Protein AF-A0A553ZT17-F1 (afdb_monomer)

Solvent-accessible surface area (backbone atoms only — not comparable to full-atom values): 5475 Å² total; per-residue (Å²): 130,88,89,75,52,74,48,68,46,76,60,50,52,33,89,82,29,51,36,19,36,22,53,54,91,86,53,80,78,33,59,40,39,46,54,20,42,28,42,32,51,57,92,58,60,81,92,60,32,50,36,39,74,50,91,52,64,50,71,56,50,80,66,35,66,38,93,91,58,48,85,59,65,40,72,48,82,40,58,41,42,89,94,56,57,39,83,58,48,82,54,106

Secondary structure (DSSP, 8-state):
-----EE---S-B-SSSTTSB-PPTT-SS---BSEEEEEEETTS-GGGPPPTTSS--EEPPTTTTSTT----EEEEEEESSTT--B-S----

Foldseek 3Di:
DDPWDKDAAAACADPLAQLWHADDPPPPQWPKDQKTKFKDQPPDDRVHTGGHPDPDIDIDDPVCPDPPHHGHMDMDIDGSDPPPIDDTDGDD

Sequence (92 aa):
GISWIDTTLTGNASSSSPKLIIPPSGDSSSTTSHIGLGFQKRTTDDATFLKPNSAEKIRWSTDEMQPDKGLEMTVALRETDAGQGVPGNFRA

Radius of gyration: 14.98 Å; Cα contacts (8 Å, |Δi|>4): 180; chains: 1; bounding box: 34×24×40 Å

Structure (mmCIF, N/CA/C/O backbone):
data_AF-A0A553ZT17-F1
#
_entry.id   AF-A0A553ZT17-F1
#
loop_
_atom_site.group_PDB
_atom_site.id
_atom_site.type_symbol
_atom_site.label_atom_id
_atom_site.label_alt_id
_atom_site.label_comp_id
_atom_site.label_asym_id
_atom_site.label_entity_id
_atom_site.label_seq_id
_atom_site.pdbx_PDB_ins_code
_atom_site.Cartn_x
_atom_site.Cartn_y
_atom_site.Cartn_z
_atom_site.occupancy
_atom_site.B_iso_or_equiv
_atom_site.auth_seq_id
_atom_site.auth_comp_id
_atom_site.auth_asym_id
_atom_site.auth_atom_id
_atom_site.pdbx_PDB_model_num
ATOM 1 N N . GLY A 1 1 ? -15.774 7.295 25.804 1.00 74.06 1 GLY A N 1
ATOM 2 C CA . GLY A 1 1 ? -14.701 6.455 25.237 1.00 74.06 1 GLY A CA 1
ATOM 3 C C . GLY A 1 1 ? -14.771 6.510 23.727 1.00 74.06 1 GLY A C 1
ATOM 4 O O . GLY A 1 1 ? -15.828 6.859 23.211 1.00 74.06 1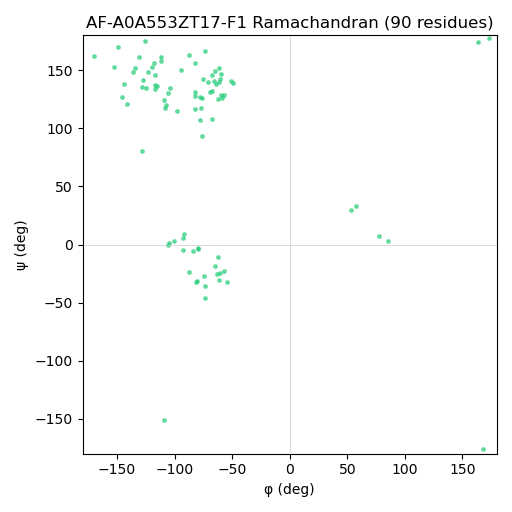 GLY A O 1
ATOM 5 N N . ILE A 1 2 ? -13.671 6.211 23.035 1.00 82.62 2 ILE A N 1
ATOM 6 C CA . ILE A 1 2 ? -13.643 6.113 21.567 1.00 82.62 2 ILE A CA 1
ATOM 7 C C . ILE A 1 2 ? -14.581 4.973 21.149 1.00 82.62 2 ILE A C 1
ATOM 9 O O . ILE A 1 2 ? -14.467 3.868 21.672 1.00 82.62 2 ILE A O 1
ATOM 13 N N . SER A 1 3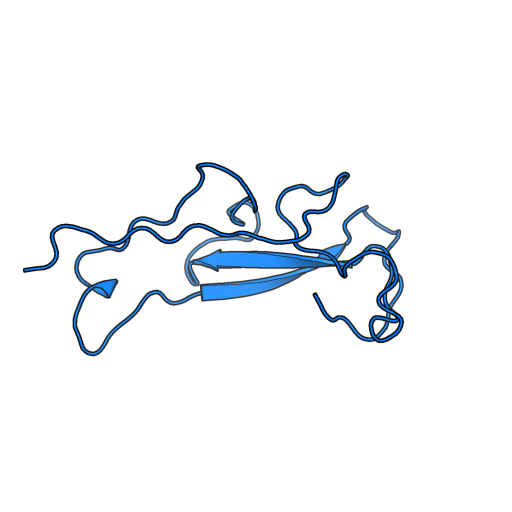 ? -15.544 5.254 20.269 1.00 87.12 3 SER A N 1
ATOM 14 C CA . SER A 1 3 ? -16.530 4.262 19.817 1.00 87.12 3 SER A CA 1
ATOM 15 C C . SER A 1 3 ? -15.974 3.348 18.727 1.00 87.12 3 SER A C 1
ATOM 17 O O . SER A 1 3 ? -16.369 2.1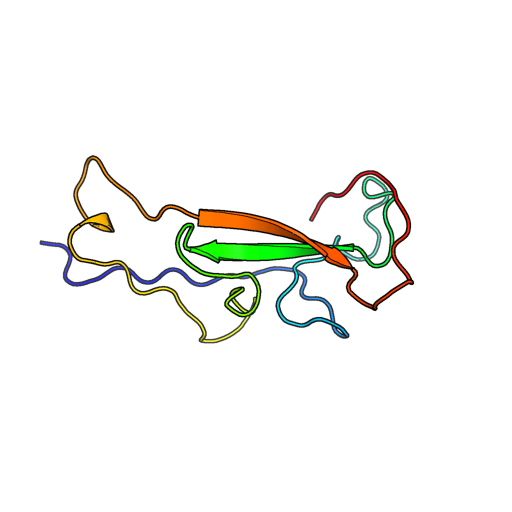88 18.650 1.00 87.12 3 SER A O 1
ATOM 19 N N . TRP A 1 4 ? -15.067 3.866 17.896 1.00 92.12 4 TRP A N 1
ATOM 20 C CA . TRP A 1 4 ? -14.297 3.115 16.912 1.00 92.12 4 TRP A CA 1
ATOM 21 C C . TRP A 1 4 ? -13.185 3.974 16.299 1.00 92.12 4 TRP A C 1
ATOM 23 O O . TRP A 1 4 ? -13.258 5.203 16.325 1.00 92.12 4 TRP A O 1
ATOM 33 N N . ILE A 1 5 ? -12.199 3.319 15.681 1.00 95.38 5 ILE A N 1
ATOM 34 C CA . ILE A 1 5 ? -11.204 3.935 14.793 1.00 95.38 5 ILE A CA 1
ATOM 35 C C . ILE A 1 5 ? -11.178 3.138 13.482 1.00 95.38 5 ILE A C 1
ATOM 37 O O . ILE A 1 5 ? -11.216 1.905 13.505 1.00 95.38 5 ILE A O 1
ATOM 41 N N . ASP A 1 6 ? -11.158 3.844 12.349 1.00 95.69 6 ASP A N 1
ATOM 42 C CA . ASP A 1 6 ? -10.902 3.264 11.029 1.00 95.69 6 ASP A CA 1
ATOM 43 C C . ASP A 1 6 ? -9.621 3.857 10.452 1.00 95.69 6 ASP A C 1
ATOM 45 O O . ASP A 1 6 ? -9.414 5.069 10.495 1.00 95.69 6 ASP A O 1
ATOM 49 N N . THR A 1 7 ? -8.795 3.000 9.859 1.00 95.56 7 THR A N 1
ATOM 50 C CA . THR A 1 7 ? -7.629 3.408 9.074 1.00 95.56 7 THR A CA 1
ATOM 51 C C . THR A 1 7 ? -7.887 3.142 7.600 1.00 95.56 7 THR A C 1
ATOM 53 O O . THR A 1 7 ? -8.164 2.007 7.215 1.00 95.56 7 THR A O 1
ATOM 56 N N . THR A 1 8 ? -7.763 4.185 6.784 1.00 96.25 8 THR A N 1
ATOM 57 C CA . THR A 1 8 ? -7.771 4.132 5.315 1.00 96.25 8 THR A CA 1
ATOM 58 C C . THR A 1 8 ? -6.389 4.489 4.774 1.00 96.25 8 THR A C 1
ATOM 60 O O . THR A 1 8 ? -5.616 5.166 5.452 1.00 96.25 8 THR A O 1
ATOM 63 N N . LEU A 1 9 ? -6.090 4.074 3.543 1.00 96.31 9 LEU A N 1
ATOM 64 C CA . LEU A 1 9 ? -4.818 4.350 2.875 1.00 96.31 9 LEU A CA 1
ATOM 65 C C . LEU A 1 9 ? -5.029 5.233 1.638 1.00 96.31 9 LEU A C 1
ATOM 67 O O . LEU A 1 9 ? -5.921 4.976 0.830 1.00 96.31 9 LEU A O 1
ATOM 71 N N . THR A 1 10 ? -4.167 6.231 1.467 1.00 96.38 10 THR A N 1
ATOM 72 C CA . THR A 1 10 ? -4.108 7.112 0.290 1.00 96.38 10 THR A CA 1
ATOM 73 C C . THR A 1 10 ? -2.679 7.102 -0.236 1.00 96.38 10 THR A C 1
ATOM 75 O O . THR A 1 10 ? -1.738 7.088 0.555 1.00 96.38 10 THR A O 1
ATOM 78 N N . GLY A 1 11 ? -2.502 7.108 -1.554 1.00 95.75 11 GLY A N 1
ATOM 79 C CA . GLY A 1 11 ? -1.172 7.115 -2.164 1.00 95.75 11 GLY A CA 1
ATOM 80 C C . GLY A 1 11 ? -1.204 6.949 -3.677 1.00 95.75 11 GLY A C 1
ATOM 81 O O . GLY A 1 11 ? -2.268 6.782 -4.271 1.00 95.75 11 GLY A O 1
ATOM 82 N N . ASN A 1 12 ? -0.035 6.988 -4.313 1.00 97.12 12 ASN A N 1
ATOM 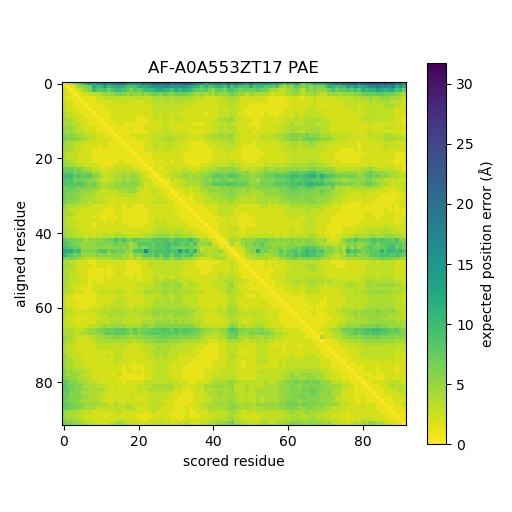83 C CA . ASN A 1 12 ? 0.080 6.749 -5.749 1.00 97.12 12 ASN A CA 1
ATOM 84 C C . ASN A 1 12 ? -0.044 5.245 -6.040 1.00 97.12 12 ASN A C 1
ATOM 86 O O . ASN A 1 12 ? 0.924 4.500 -5.923 1.00 97.12 12 ASN A O 1
ATOM 90 N N . ALA A 1 13 ? -1.257 4.781 -6.338 1.00 96.88 13 ALA A N 1
ATOM 91 C CA . ALA A 1 13 ? -1.529 3.365 -6.568 1.00 96.88 13 ALA A CA 1
ATOM 92 C C . ALA A 1 13 ? -1.027 2.912 -7.946 1.00 96.88 13 ALA A C 1
ATOM 94 O O . ALA A 1 13 ? -1.179 3.630 -8.935 1.00 96.88 13 ALA A O 1
ATOM 95 N N . SER A 1 14 ? -0.491 1.693 -8.027 1.00 96.12 14 SER A N 1
ATOM 96 C CA . SER A 1 14 ? -0.203 1.066 -9.319 1.00 96.12 14 SER A CA 1
ATOM 97 C C . SER A 1 14 ? -1.496 0.775 -10.086 1.00 96.12 14 SER A C 1
ATOM 99 O O . SER A 1 14 ? -2.491 0.337 -9.512 1.00 96.12 14 SER A O 1
ATOM 101 N N . SER A 1 15 ? -1.483 0.987 -11.401 1.00 93.75 15 SER A N 1
ATOM 102 C CA . SER A 1 15 ? -2.593 0.603 -12.276 1.00 93.75 15 SER A CA 1
ATOM 103 C C . SER A 1 15 ? -2.665 -0.911 -12.506 1.00 93.75 15 SER A C 1
ATOM 105 O O . SER A 1 15 ? -3.771 -1.446 -12.582 1.00 93.75 15 SER A O 1
ATOM 107 N N . SER A 1 16 ? -1.521 -1.603 -12.588 1.00 94.12 16 SER A N 1
ATOM 108 C CA . SER A 1 16 ? -1.439 -3.059 -12.788 1.00 94.12 16 SER A CA 1
ATOM 109 C C . SER A 1 16 ? -1.636 -3.851 -11.494 1.00 94.12 16 SER A C 1
ATOM 111 O O . SER A 1 16 ? -2.246 -4.917 -11.509 1.00 94.12 16 SER A O 1
ATOM 113 N N . SER A 1 17 ? -1.213 -3.288 -10.358 1.00 95.88 17 SER A N 1
ATOM 114 C CA . SER A 1 17 ? -1.365 -3.877 -9.023 1.00 95.88 17 SER A CA 1
ATOM 115 C C . SER A 1 17 ? -2.006 -2.882 -8.043 1.00 95.88 17 SER A C 1
ATOM 117 O O . SER A 1 17 ? -1.310 -2.288 -7.217 1.00 95.88 17 SER A O 1
ATOM 119 N N . PRO A 1 18 ? -3.345 -2.710 -8.066 1.00 96.00 18 PRO A N 1
ATOM 120 C CA . 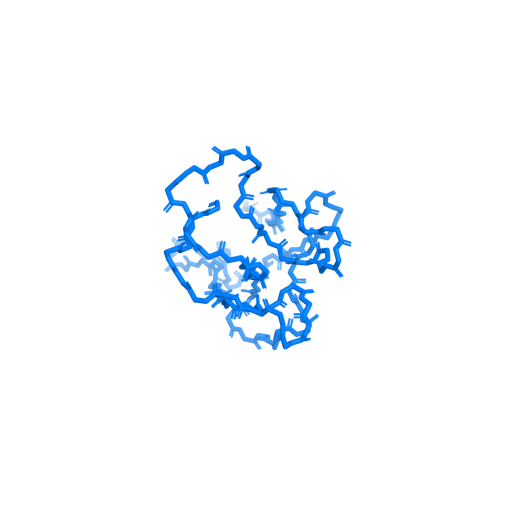PRO A 1 18 ? -4.038 -1.605 -7.389 1.00 96.00 18 PRO A CA 1
ATOM 121 C C . PRO A 1 18 ? -3.908 -1.533 -5.868 1.00 96.00 18 PRO A C 1
ATOM 123 O O . PRO A 1 18 ? -4.333 -0.544 -5.283 1.00 96.00 18 PRO A O 1
ATOM 126 N N . LYS A 1 19 ? -3.379 -2.573 -5.219 1.00 96.62 19 LYS A N 1
ATOM 127 C CA . LYS A 1 19 ? -3.134 -2.622 -3.769 1.00 96.62 19 LYS A CA 1
ATOM 128 C C . LYS A 1 19 ? -1.728 -2.169 -3.365 1.00 96.62 19 LYS A C 1
ATOM 130 O O . LYS A 1 19 ? -1.428 -2.107 -2.178 1.00 96.62 19 LYS A O 1
ATOM 135 N N . LEU A 1 20 ? -0.864 -1.873 -4.333 1.00 97.56 20 LEU A N 1
ATOM 136 C CA . LEU A 1 20 ? 0.502 -1.432 -4.086 1.00 97.56 20 LEU A CA 1
ATOM 137 C C . LEU A 1 20 ? 0.623 0.075 -4.317 1.00 97.56 20 LEU A C 1
ATOM 139 O O . LEU A 1 20 ? 0.151 0.595 -5.331 1.00 97.56 20 LEU A O 1
ATOM 143 N N . ILE A 1 21 ? 1.295 0.763 -3.395 1.00 97.75 21 ILE A N 1
ATOM 144 C CA . ILE A 1 21 ? 1.766 2.135 -3.593 1.00 97.75 21 ILE A CA 1
ATOM 145 C C . ILE A 1 21 ? 3.085 2.082 -4.366 1.00 97.75 21 ILE A C 1
ATOM 147 O O . ILE A 1 21 ? 3.989 1.331 -4.006 1.00 97.75 21 ILE A O 1
ATOM 151 N N . ILE A 1 22 ? 3.201 2.877 -5.423 1.00 97.25 22 ILE A N 1
ATOM 152 C CA . ILE A 1 22 ? 4.393 2.980 -6.269 1.00 97.25 22 ILE A CA 1
ATOM 153 C C . ILE A 1 22 ? 4.981 4.392 -6.216 1.00 97.25 22 ILE A C 1
ATOM 155 O O . ILE A 1 22 ? 4.239 5.345 -5.949 1.00 97.25 22 ILE A O 1
ATOM 159 N N . PRO A 1 23 ? 6.283 4.558 -6.513 1.00 95.94 23 PRO A N 1
ATOM 160 C CA . PRO A 1 23 ? 6.896 5.875 -6.607 1.00 95.94 23 PRO A CA 1
ATOM 161 C C . PRO A 1 23 ? 6.092 6.816 -7.520 1.00 95.94 23 PRO A C 1
ATOM 163 O O . PRO A 1 23 ? 5.562 6.370 -8.546 1.00 95.94 23 PRO A O 1
ATOM 166 N N . PRO A 1 24 ? 5.956 8.106 -7.173 1.00 92.50 24 PRO A N 1
ATOM 167 C CA . PRO A 1 24 ? 5.260 9.063 -8.021 1.00 92.50 24 PRO A CA 1
ATOM 168 C C . PRO A 1 24 ? 5.993 9.261 -9.351 1.00 92.50 24 PRO A C 1
ATOM 170 O O . PRO A 1 24 ? 7.220 9.182 -9.436 1.00 92.50 24 PRO A O 1
ATOM 173 N N . SER A 1 25 ? 5.237 9.554 -10.411 1.00 87.38 25 SER A N 1
ATOM 174 C CA . SER A 1 25 ? 5.812 9.835 -11.728 1.00 87.38 25 SER A CA 1
ATOM 175 C C . SER A 1 25 ? 6.801 11.000 -11.652 1.00 87.38 25 SER A C 1
ATOM 177 O O . SER A 1 25 ? 6.448 12.075 -11.164 1.00 87.38 25 SER A O 1
ATOM 179 N N . GLY A 1 26 ? 8.012 10.806 -12.172 1.00 86.06 26 GLY A N 1
ATOM 180 C CA . GLY A 1 26 ? 9.064 11.825 -12.150 1.00 86.06 26 GLY A CA 1
ATOM 181 C C . GLY A 1 26 ? 9.902 11.858 -10.868 1.00 86.06 26 GLY A C 1
ATOM 182 O O . GLY A 1 26 ? 10.794 12.699 -10.774 1.00 86.06 26 GLY A O 1
ATOM 183 N N . ASP A 1 27 ? 9.676 10.954 -9.906 1.00 89.56 27 ASP A N 1
ATOM 184 C CA . ASP A 1 27 ? 10.614 10.760 -8.798 1.00 89.56 27 ASP A CA 1
ATOM 185 C C . ASP A 1 27 ? 11.931 10.160 -9.305 1.00 89.56 27 ASP A C 1
ATOM 187 O O . ASP A 1 27 ? 12.006 8.985 -9.651 1.00 89.56 27 ASP A O 1
ATOM 191 N N . SER A 1 28 ? 12.988 10.971 -9.321 1.00 89.44 28 SER A N 1
ATOM 192 C CA . SER A 1 28 ? 14.332 10.536 -9.706 1.00 89.44 28 SER A CA 1
ATOM 193 C C . SER A 1 28 ? 15.120 9.888 -8.563 1.00 89.44 28 SER A C 1
ATOM 195 O O . SER A 1 28 ? 16.249 9.453 -8.778 1.00 89.44 28 SER A O 1
ATOM 197 N N . SER A 1 29 ? 14.584 9.875 -7.336 1.00 92.50 29 SER A N 1
ATOM 198 C CA . SER A 1 29 ? 15.236 9.247 -6.177 1.00 92.50 29 SER A CA 1
ATOM 199 C C . SER A 1 29 ? 14.910 7.758 -6.041 1.00 92.50 29 SER A C 1
ATOM 201 O O . SER A 1 29 ? 15.715 7.003 -5.490 1.00 92.50 29 SER A O 1
ATOM 203 N N . SER A 1 30 ? 13.781 7.330 -6.608 1.00 93.12 30 SER A N 1
ATOM 204 C CA . SER A 1 30 ? 13.459 5.922 -6.818 1.00 93.12 30 SER A CA 1
ATOM 205 C C . SER A 1 30 ? 14.136 5.407 -8.080 1.00 93.12 30 SER A C 1
ATOM 207 O O . SER A 1 30 ? 13.847 5.860 -9.183 1.00 93.12 30 SER A O 1
ATOM 209 N N . THR A 1 31 ? 15.041 4.444 -7.924 1.00 95.31 31 THR A N 1
ATOM 210 C CA . THR A 1 31 ? 15.754 3.811 -9.048 1.00 95.31 31 THR A CA 1
ATOM 211 C C . THR A 1 31 ? 15.245 2.407 -9.361 1.00 95.31 31 THR A C 1
ATOM 213 O O . THR A 1 31 ? 15.760 1.749 -10.260 1.00 95.31 31 THR A O 1
ATOM 216 N N . THR A 1 32 ? 14.231 1.945 -8.629 1.00 94.38 32 THR A N 1
ATOM 217 C CA . THR A 1 32 ? 13.511 0.705 -8.918 1.00 94.38 32 THR A CA 1
ATOM 218 C C . THR A 1 32 ? 12.434 0.909 -9.987 1.00 94.38 32 THR A C 1
ATOM 220 O O . THR A 1 32 ? 11.920 2.011 -10.173 1.00 94.38 32 THR A O 1
ATOM 223 N N . SER A 1 33 ? 12.065 -0.166 -10.679 1.00 93.94 33 SER A N 1
ATOM 224 C CA . SER A 1 33 ? 10.941 -0.188 -11.617 1.00 93.94 33 SER A CA 1
ATOM 225 C C . SER A 1 33 ? 10.113 -1.453 -11.409 1.00 93.94 33 SER A C 1
ATOM 227 O O . SER A 1 33 ? 10.656 -2.482 -11.010 1.00 93.94 33 SER A O 1
ATOM 229 N N . HIS A 1 34 ? 8.804 -1.367 -11.650 1.00 96.12 34 HIS A N 1
ATOM 230 C CA . HIS A 1 34 ? 7.827 -2.434 -11.391 1.00 96.12 34 HIS A CA 1
ATOM 231 C C . HIS A 1 34 ? 7.855 -2.981 -9.958 1.00 96.12 34 HIS A C 1
ATOM 233 O O . HIS A 1 34 ? 7.542 -4.145 -9.749 1.00 96.12 34 HIS A O 1
ATOM 239 N N . ILE A 1 35 ? 8.221 -2.167 -8.963 1.00 97.00 35 ILE A N 1
ATOM 240 C CA . ILE A 1 35 ? 8.139 -2.516 -7.540 1.00 97.00 35 ILE A CA 1
ATOM 241 C C . ILE A 1 35 ? 7.167 -1.559 -6.855 1.00 97.00 35 ILE A C 1
ATOM 243 O O . ILE A 1 35 ? 7.234 -0.346 -7.051 1.00 97.00 35 ILE A O 1
ATOM 247 N N . GLY A 1 36 ? 6.276 -2.112 -6.038 1.00 96.81 36 GLY A N 1
ATOM 248 C CA . GLY A 1 36 ? 5.338 -1.377 -5.199 1.00 96.81 36 GLY A CA 1
ATOM 249 C C . GLY A 1 36 ? 5.340 -1.878 -3.755 1.00 96.81 36 GLY A C 1
ATOM 250 O O . GLY A 1 36 ? 5.783 -2.989 -3.467 1.00 96.81 36 GLY A O 1
ATOM 251 N N . LEU A 1 37 ? 4.831 -1.053 -2.844 1.00 97.69 37 LEU A N 1
ATOM 252 C CA . LEU A 1 37 ? 4.727 -1.320 -1.412 1.00 97.69 37 LEU A CA 1
ATOM 253 C C . LEU A 1 37 ? 3.270 -1.584 -1.022 1.00 97.69 37 LEU A C 1
ATOM 255 O O . LEU A 1 37 ? 2.408 -0.722 -1.200 1.00 97.69 37 LEU A O 1
ATOM 259 N N . GLY A 1 38 ? 2.999 -2.768 -0.481 1.00 97.19 38 GLY A N 1
ATOM 260 C CA . GLY A 1 38 ? 1.708 -3.128 0.106 1.00 97.19 38 GLY A CA 1
ATOM 261 C C . GLY A 1 38 ? 1.685 -2.900 1.617 1.00 97.19 38 GLY A C 1
ATOM 262 O O . GLY A 1 38 ? 2.719 -3.024 2.274 1.00 97.19 38 GLY A O 1
ATOM 263 N N . PHE A 1 39 ? 0.506 -2.591 2.164 1.00 97.06 39 PHE A N 1
ATOM 264 C CA . PHE A 1 39 ? 0.274 -2.387 3.599 1.00 97.06 39 PHE A CA 1
ATOM 265 C C . PHE A 1 39 ? -0.844 -3.295 4.096 1.00 97.06 39 PHE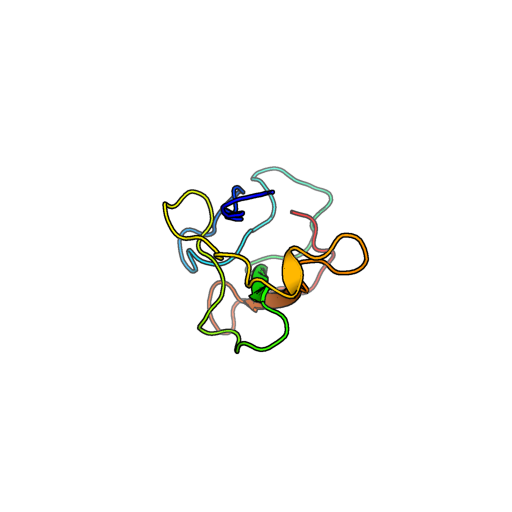 A C 1
ATOM 267 O O . PHE A 1 39 ? -1.914 -3.346 3.491 1.00 97.06 39 PHE A O 1
ATOM 274 N N . GLN A 1 40 ? -0.635 -3.944 5.236 1.00 95.06 40 GLN A N 1
ATOM 275 C CA . GLN A 1 40 ? -1.644 -4.775 5.892 1.00 95.06 40 GLN A CA 1
ATOM 276 C C . GLN A 1 40 ? -1.492 -4.781 7.402 1.00 95.06 40 GLN A C 1
ATOM 278 O O . GLN A 1 40 ? -0.471 -4.352 7.937 1.00 95.06 40 GLN A O 1
ATOM 283 N N . LYS A 1 41 ? -2.493 -5.339 8.083 1.00 95.06 41 LYS A N 1
ATOM 284 C CA . LYS A 1 41 ? -2.375 -5.703 9.492 1.00 95.06 41 LYS A CA 1
ATOM 285 C C . LYS A 1 41 ? -1.267 -6.734 9.671 1.00 95.06 41 LYS A C 1
ATOM 287 O O . LYS A 1 41 ? -1.131 -7.645 8.865 1.00 95.06 41 LYS A O 1
ATOM 292 N N . ARG A 1 42 ? -0.503 -6.643 10.759 1.00 93.12 42 ARG A N 1
ATOM 293 C CA . ARG A 1 42 ? 0.633 -7.550 10.993 1.00 93.12 42 ARG A CA 1
ATOM 294 C C . ARG A 1 42 ? 0.261 -9.037 10.942 1.00 93.12 42 ARG A C 1
ATOM 296 O O . ARG A 1 42 ? 1.080 -9.860 10.550 1.00 93.12 42 ARG A O 1
ATOM 303 N N . THR A 1 43 ? -0.955 -9.369 11.355 1.00 87.12 43 THR A N 1
ATOM 304 C CA . THR A 1 43 ? -1.447 -10.742 11.516 1.00 87.12 43 THR A CA 1
ATOM 305 C C . THR A 1 43 ? -2.159 -11.303 10.285 1.00 87.12 43 THR A C 1
ATOM 307 O O . THR A 1 43 ? -2.708 -12.401 10.362 1.00 87.12 43 THR A O 1
ATOM 310 N N . THR A 1 44 ? -2.181 -10.575 9.167 1.00 85.88 44 THR A N 1
ATOM 311 C CA . THR A 1 44 ? -2.819 -11.013 7.921 1.00 85.88 44 THR A CA 1
ATOM 312 C C . THR A 1 44 ? -1.782 -11.287 6.831 1.00 85.88 44 THR A C 1
ATOM 314 O O . THR A 1 44 ? -0.628 -10.873 6.943 1.00 85.88 44 THR A O 1
ATOM 317 N N . ASP A 1 45 ? -2.173 -12.034 5.797 1.00 86.31 45 ASP A N 1
ATOM 318 C CA . ASP A 1 45 ? -1.311 -12.338 4.650 1.00 86.31 45 ASP A CA 1
ATOM 319 C C . ASP A 1 45 ? -1.382 -11.266 3.553 1.00 86.31 45 ASP A C 1
ATOM 321 O O . ASP A 1 45 ? -2.344 -10.504 3.483 1.00 86.31 45 ASP A O 1
ATOM 325 N N . ASP A 1 46 ? -0.397 -11.256 2.651 1.00 77.81 46 ASP A N 1
ATOM 326 C CA . ASP A 1 46 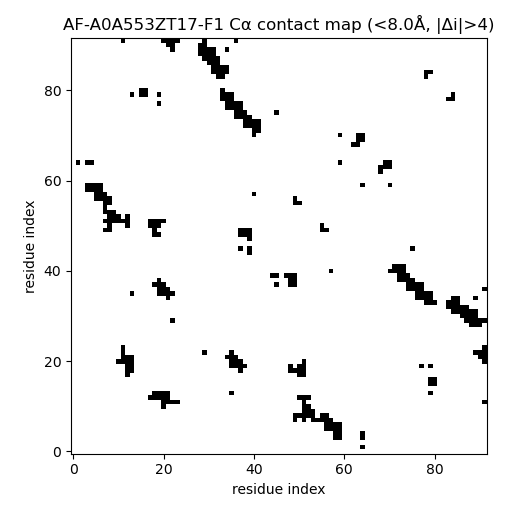? -0.244 -10.258 1.578 1.00 77.81 46 ASP A CA 1
ATOM 327 C C . ASP A 1 46 ? -1.439 -10.118 0.628 1.00 77.81 46 ASP A C 1
ATOM 329 O O . ASP A 1 46 ? -1.621 -9.063 0.014 1.00 77.81 46 ASP A O 1
ATOM 333 N N . ALA A 1 47 ? -2.294 -11.139 0.497 1.00 79.56 47 ALA A N 1
ATOM 334 C CA . ALA A 1 47 ? -3.500 -11.015 -0.322 1.00 79.56 47 ALA A CA 1
ATOM 335 C C . ALA A 1 47 ? -4.477 -9.977 0.271 1.00 79.56 47 ALA A C 1
ATOM 337 O O . ALA A 1 47 ? -5.342 -9.431 -0.431 1.00 79.56 47 ALA A O 1
ATOM 338 N N . THR A 1 48 ? -4.304 -9.651 1.554 1.00 90.44 48 THR A N 1
ATOM 339 C CA . THR A 1 48 ? -5.115 -8.704 2.319 1.00 90.44 48 THR A CA 1
ATOM 340 C C . THR A 1 48 ? -4.597 -7.267 2.313 1.00 90.44 48 THR A C 1
ATOM 342 O O . THR A 1 48 ? -5.166 -6.443 3.029 1.00 90.44 48 THR A O 1
ATOM 345 N N . PHE A 1 49 ? -3.590 -6.923 1.493 1.00 96.12 49 PHE A N 1
ATOM 346 C CA . PHE A 1 49 ? -3.151 -5.528 1.383 1.00 96.12 49 PHE A CA 1
ATOM 347 C C . PHE A 1 49 ? -4.328 -4.575 1.154 1.00 96.12 49 PHE A C 1
ATOM 349 O O . PHE A 1 49 ? -5.243 -4.869 0.371 1.00 96.12 49 PHE A O 1
ATOM 356 N N . LEU A 1 50 ? -4.274 -3.432 1.837 1.00 96.25 50 LEU A N 1
ATOM 357 C CA . LEU A 1 50 ? -5.234 -2.350 1.690 1.00 96.25 50 LEU A CA 1
ATOM 358 C C . LEU A 1 50 ? -5.090 -1.689 0.329 1.00 96.25 50 LEU A C 1
ATOM 360 O O . LEU A 1 50 ? -3.996 -1.282 -0.059 1.00 96.25 50 LEU A O 1
ATOM 364 N N . LYS A 1 51 ? -6.213 -1.502 -0.362 1.00 96.69 51 LYS A N 1
ATOM 365 C CA . LYS A 1 51 ? -6.248 -0.740 -1.605 1.00 96.69 51 LYS A CA 1
ATOM 366 C C . LYS A 1 51 ? -6.194 0.774 -1.334 1.00 96.69 51 LYS A C 1
ATOM 368 O O . LYS A 1 51 ? -7.148 1.303 -0.747 1.00 96.69 51 LYS A O 1
ATOM 373 N N . PRO A 1 52 ? -5.155 1.503 -1.794 1.00 97.19 52 PRO A N 1
ATOM 374 C CA . PRO A 1 52 ? -5.099 2.955 -1.665 1.00 97.19 52 PRO A CA 1
ATOM 375 C C . PRO A 1 52 ? -6.248 3.646 -2.411 1.00 97.19 52 PRO A C 1
ATOM 377 O O . PRO A 1 52 ? -6.738 3.148 -3.427 1.00 97.19 52 PRO A O 1
ATOM 380 N N . ASN A 1 53 ? -6.644 4.828 -1.934 1.00 97.31 53 ASN A N 1
ATOM 381 C CA . ASN A 1 53 ? -7.664 5.690 -2.549 1.00 97.31 53 ASN A CA 1
ATOM 382 C C . ASN A 1 53 ? -9.026 4.994 -2.722 1.00 97.31 53 ASN A C 1
ATOM 384 O O . ASN A 1 53 ? -9.748 5.236 -3.691 1.00 97.31 53 ASN A O 1
ATOM 388 N N . SER A 1 54 ? -9.371 4.097 -1.800 1.00 96.50 54 SER A N 1
ATOM 389 C CA . SER A 1 54 ? -10.621 3.342 -1.822 1.00 96.50 54 SER A CA 1
ATOM 390 C C . SER A 1 54 ? -11.388 3.497 -0.507 1.00 96.50 54 SER A C 1
ATOM 392 O O . SER A 1 54 ? -10.904 4.107 0.444 1.00 96.50 54 SER A O 1
ATOM 394 N N . ALA A 1 55 ? -12.597 2.936 -0.450 1.00 96.69 55 ALA A N 1
ATOM 395 C CA . ALA A 1 55 ? -13.362 2.841 0.792 1.00 96.69 55 ALA A CA 1
ATOM 396 C C . ALA A 1 55 ? -12.903 1.676 1.696 1.00 96.69 55 ALA A C 1
ATOM 398 O O . ALA A 1 55 ? -13.461 1.501 2.783 1.00 96.69 55 ALA A O 1
ATOM 399 N N . GLU A 1 56 ? -11.930 0.862 1.256 1.00 95.62 56 GLU A N 1
ATOM 400 C CA . GLU A 1 56 ? -11.351 -0.192 2.089 1.00 95.62 56 GLU A CA 1
ATOM 401 C C . GLU A 1 56 ? -10.684 0.412 3.322 1.00 95.62 56 GLU A C 1
ATOM 403 O O . GLU A 1 56 ? -10.026 1.454 3.270 1.00 95.62 56 GLU A O 1
ATOM 408 N N . LYS A 1 57 ? -10.872 -0.260 4.455 1.00 95.00 57 LYS A N 1
ATOM 409 C CA . LYS A 1 57 ? -10.422 0.232 5.748 1.00 95.00 57 LYS A CA 1
ATOM 410 C C . LYS A 1 57 ? -10.142 -0.901 6.712 1.00 95.00 57 LYS A C 1
ATOM 412 O O . LYS A 1 57 ? -10.782 -1.951 6.656 1.00 95.00 57 LYS A O 1
ATOM 417 N N . ILE A 1 58 ? -9.245 -0.638 7.653 1.00 95.19 58 ILE A N 1
ATOM 418 C CA . ILE A 1 58 ? -9.039 -1.481 8.826 1.00 95.19 58 ILE A CA 1
ATOM 419 C C . ILE A 1 58 ? -9.811 -0.867 9.983 1.00 95.19 58 ILE A C 1
ATOM 421 O O . ILE A 1 58 ? -9.482 0.225 10.448 1.00 95.19 58 ILE A O 1
ATOM 425 N N . ARG A 1 59 ? -10.820 -1.595 10.460 1.00 95.00 59 ARG A N 1
ATOM 426 C CA . ARG A 1 59 ? -11.473 -1.307 11.735 1.00 95.00 59 ARG A CA 1
ATOM 427 C C . ARG A 1 59 ? -10.562 -1.776 12.865 1.00 95.00 59 ARG A C 1
ATOM 429 O O . ARG A 1 59 ? -10.168 -2.944 12.895 1.00 95.00 59 ARG A O 1
ATOM 436 N N . TRP A 1 60 ? -10.262 -0.880 13.796 1.00 95.19 60 TRP A N 1
ATOM 437 C CA . TRP A 1 60 ? -9.483 -1.218 14.981 1.00 95.19 60 TRP A CA 1
ATOM 438 C C . TRP A 1 60 ? -10.322 -2.088 15.915 1.00 95.19 60 TRP A C 1
ATOM 440 O O . TRP A 1 60 ? -11.520 -1.858 16.100 1.00 95.19 60 TRP A O 1
ATOM 450 N N . SER A 1 61 ? -9.688 -3.094 16.502 1.00 93.12 61 SER A N 1
ATOM 451 C CA . SER A 1 61 ? -10.258 -3.870 17.598 1.00 93.12 61 SER A CA 1
ATOM 452 C C . SER A 1 61 ? -10.249 -3.066 18.900 1.00 93.12 61 SER A C 1
ATOM 454 O O . SER A 1 61 ? -9.580 -2.040 19.024 1.00 93.12 61 SER A O 1
ATOM 456 N N . THR A 1 62 ? -10.983 -3.543 19.904 1.00 93.62 62 THR A N 1
ATOM 457 C CA . THR A 1 62 ? -10.999 -2.937 21.245 1.00 93.62 62 THR A CA 1
ATOM 458 C C . THR A 1 62 ? -9.636 -2.945 21.931 1.00 93.62 62 THR A C 1
ATOM 460 O O . THR A 1 62 ? -9.360 -2.036 22.711 1.00 93.62 62 THR A O 1
ATOM 463 N N . ASP A 1 63 ? -8.799 -3.944 21.642 1.00 92.94 63 ASP A N 1
ATOM 464 C CA . ASP A 1 63 ? -7.439 -4.053 22.178 1.00 92.94 63 ASP A CA 1
ATOM 465 C C . ASP A 1 63 ? -6.496 -3.034 21.522 1.00 92.94 63 ASP A C 1
ATOM 467 O O . ASP A 1 63 ? -5.818 -2.273 22.202 1.00 92.94 63 ASP A O 1
ATOM 471 N N . GLU A 1 64 ? -6.547 -2.913 20.194 1.00 95.00 64 GLU A N 1
ATOM 472 C CA . GLU A 1 64 ? -5.737 -1.936 19.450 1.00 95.00 64 GLU A CA 1
ATOM 473 C C . GLU A 1 64 ? -6.086 -0.483 19.805 1.00 95.00 64 GLU A C 1
ATOM 475 O O . GLU A 1 64 ? -5.252 0.404 19.656 1.00 95.00 64 GLU A O 1
ATOM 480 N N . MET A 1 65 ? -7.314 -0.233 20.276 1.00 95.00 65 MET A N 1
ATOM 481 C CA . MET A 1 65 ? -7.768 1.081 20.745 1.00 95.00 65 MET A CA 1
ATOM 482 C C . MET A 1 65 ? -7.314 1.427 22.174 1.00 95.00 65 MET A C 1
ATOM 484 O O . MET A 1 65 ? -7.610 2.531 22.640 1.00 95.00 65 MET A O 1
ATOM 488 N N . GLN A 1 66 ? -6.636 0.524 22.892 1.00 93.31 66 GLN A N 1
ATOM 489 C CA . GLN A 1 66 ? -6.106 0.843 24.219 1.00 93.31 66 GLN A CA 1
ATOM 490 C C . GLN A 1 66 ? -4.969 1.886 24.126 1.00 93.31 66 GLN A C 1
ATOM 492 O O . GLN A 1 66 ? -4.200 1.866 23.164 1.00 93.31 66 GLN A O 1
ATOM 497 N N . PRO A 1 67 ? -4.826 2.800 25.109 1.00 90.25 67 PRO A N 1
ATOM 498 C CA . PRO A 1 67 ? -3.891 3.932 25.024 1.00 90.25 67 PRO A CA 1
ATOM 499 C C . PRO A 1 67 ? -2.407 3.564 24.881 1.00 90.25 67 PRO A C 1
ATOM 501 O O . PRO A 1 67 ? -1.623 4.379 24.403 1.00 90.25 67 PRO A O 1
ATOM 504 N N . ASP A 1 68 ? -2.016 2.373 25.330 1.00 92.88 68 ASP A N 1
ATOM 505 C CA . ASP A 1 68 ? -0.649 1.840 25.311 1.00 92.88 68 ASP A CA 1
ATOM 506 C C . ASP A 1 68 ? -0.400 0.850 24.159 1.00 92.88 68 ASP A C 1
ATOM 508 O O . ASP A 1 68 ? 0.675 0.251 24.069 1.00 92.88 68 ASP A O 1
ATOM 512 N N . LYS A 1 69 ? -1.401 0.649 23.296 1.00 92.38 69 LYS A N 1
ATOM 513 C CA . LYS A 1 69 ? -1.351 -0.255 22.144 1.00 92.38 69 LYS A CA 1
ATOM 514 C C . LYS A 1 69 ? -1.314 0.552 20.845 1.00 92.38 69 LYS A C 1
ATOM 516 O O . LYS A 1 69 ? -0.759 1.647 20.779 1.00 92.38 69 LYS A O 1
ATOM 521 N N . GLY A 1 70 ? -1.854 -0.025 19.782 1.00 93.25 70 GLY A N 1
ATOM 522 C CA . GLY A 1 70 ? -1.981 0.594 18.478 1.00 93.25 70 GLY A CA 1
ATOM 523 C C . GLY A 1 70 ? -2.256 -0.449 17.407 1.00 93.25 70 GLY A C 1
ATOM 524 O O . GLY A 1 70 ? -2.221 -1.654 17.657 1.00 93.25 70 GLY A O 1
ATOM 525 N N . LEU A 1 71 ? -2.514 0.028 16.194 1.00 95.00 71 LEU A N 1
ATOM 526 C CA . LEU A 1 71 ? -2.662 -0.831 15.031 1.00 95.00 71 LEU A CA 1
ATOM 527 C C . LEU A 1 71 ? -1.288 -1.275 14.516 1.00 95.00 71 LEU A C 1
ATOM 529 O O . LEU A 1 71 ? -0.562 -0.496 13.896 1.00 95.00 71 LEU A O 1
ATOM 533 N N . GLU A 1 72 ? -0.939 -2.539 14.738 1.00 95.56 72 GLU A N 1
ATOM 534 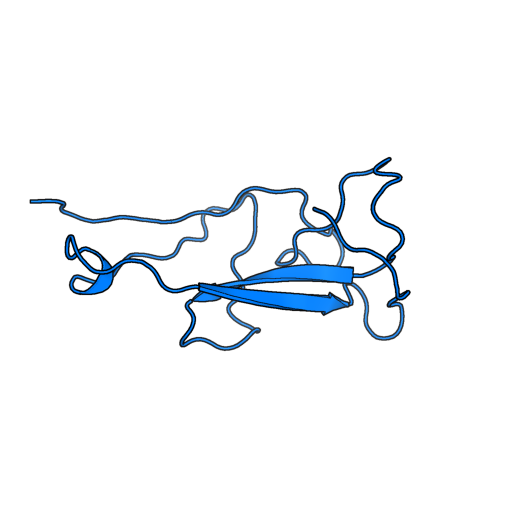C CA . GLU A 1 72 ? 0.293 -3.105 14.198 1.00 95.56 72 GLU A CA 1
ATOM 535 C C . GLU A 1 72 ? 0.149 -3.443 12.712 1.00 95.56 72 GLU A C 1
ATOM 537 O O . GLU A 1 72 ? -0.742 -4.191 12.298 1.00 95.56 72 GLU A O 1
ATOM 542 N N . MET A 1 73 ? 1.076 -2.925 11.911 1.00 95.69 73 MET A N 1
ATOM 543 C CA . MET A 1 73 ? 1.072 -3.070 10.459 1.00 95.69 73 MET A CA 1
ATOM 544 C C . MET A 1 73 ? 2.330 -3.789 9.970 1.00 95.69 73 MET A C 1
ATOM 546 O O . MET A 1 73 ? 3.396 -3.699 10.584 1.00 95.69 73 MET A O 1
ATOM 550 N N . THR A 1 74 ? 2.193 -4.464 8.835 1.00 95.25 74 THR A N 1
ATOM 551 C CA . THR A 1 74 ? 3.284 -5.018 8.032 1.00 95.25 74 THR A CA 1
ATOM 552 C C . THR A 1 74 ? 3.281 -4.339 6.673 1.00 95.25 74 THR A C 1
ATOM 554 O O . THR A 1 74 ? 2.225 -4.002 6.129 1.00 95.25 74 THR A O 1
ATOM 557 N N . VAL A 1 75 ? 4.479 -4.164 6.124 1.00 95.75 75 VAL A N 1
ATOM 558 C CA . VAL A 1 75 ? 4.677 -3.696 4.757 1.00 95.75 75 VAL A CA 1
ATOM 559 C C . VAL A 1 75 ? 5.508 -4.701 3.978 1.00 95.75 75 VAL A C 1
ATOM 561 O O . VAL A 1 75 ? 6.378 -5.360 4.551 1.00 95.75 75 VAL A O 1
ATOM 564 N N . ALA A 1 76 ? 5.266 -4.808 2.675 1.00 95.19 76 ALA A N 1
ATOM 565 C CA . ALA A 1 76 ? 6.082 -5.651 1.811 1.00 95.19 76 ALA A CA 1
ATOM 566 C C . ALA A 1 76 ? 6.273 -5.027 0.428 1.00 95.19 76 ALA A C 1
ATOM 568 O O . ALA A 1 76 ? 5.323 -4.519 -0.168 1.00 95.19 76 ALA A O 1
ATOM 569 N N . LEU A 1 77 ? 7.501 -5.108 -0.090 1.00 96.00 77 LEU A N 1
ATOM 570 C CA . LEU A 1 77 ? 7.808 -4.764 -1.476 1.00 96.00 77 LEU A CA 1
ATOM 571 C C . LEU A 1 77 ? 7.466 -5.947 -2.385 1.00 96.00 77 LEU A C 1
ATOM 573 O O . LEU A 1 77 ? 7.890 -7.076 -2.127 1.00 96.00 77 LEU A O 1
ATOM 577 N N . ARG A 1 78 ? 6.687 -5.703 -3.434 1.00 95.88 78 ARG A N 1
ATOM 578 C CA . ARG A 1 78 ? 6.250 -6.708 -4.411 1.00 95.88 78 ARG A CA 1
ATOM 579 C C . ARG A 1 78 ? 6.413 -6.162 -5.817 1.00 95.88 78 ARG A C 1
ATOM 581 O O . ARG A 1 78 ? 6.329 -4.953 -6.025 1.00 95.88 78 ARG A O 1
ATOM 588 N N . GLU A 1 79 ? 6.619 -7.059 -6.772 1.00 96.56 79 GLU A N 1
ATOM 589 C CA . GLU A 1 79 ? 6.528 -6.676 -8.174 1.00 96.56 79 GLU A CA 1
ATOM 590 C C . GLU A 1 79 ? 5.098 -6.230 -8.501 1.00 96.56 79 GLU A C 1
ATOM 592 O O . GLU A 1 79 ? 4.135 -6.845 -8.040 1.00 96.56 79 GLU A O 1
ATOM 597 N N . THR A 1 80 ? 4.949 -5.161 -9.281 1.00 96.44 80 THR A N 1
ATOM 598 C CA . THR A 1 80 ? 3.639 -4.746 -9.805 1.00 96.44 80 THR A CA 1
ATOM 599 C C . THR A 1 80 ? 3.174 -5.658 -10.929 1.00 96.44 80 THR A C 1
ATOM 601 O O . THR A 1 80 ? 1.972 -5.819 -11.123 1.00 96.44 80 THR A O 1
ATOM 604 N N . ASP A 1 81 ? 4.134 -6.258 -11.630 1.00 95.06 81 ASP A N 1
ATOM 605 C CA . ASP A 1 81 ? 3.958 -7.146 -12.765 1.00 95.06 81 ASP A CA 1
ATOM 606 C C . ASP A 1 81 ? 4.995 -8.268 -12.642 1.00 95.06 81 ASP A C 1
ATOM 608 O O . ASP A 1 81 ? 6.200 -8.014 -12.557 1.00 95.06 81 ASP A O 1
ATOM 612 N N . ALA A 1 82 ? 4.526 -9.514 -12.570 1.00 93.50 82 ALA A N 1
ATOM 613 C CA . ALA A 1 82 ? 5.377 -10.655 -12.244 1.00 93.50 82 ALA A CA 1
ATOM 614 C C . ALA A 1 82 ? 6.525 -10.826 -13.255 1.00 93.50 82 ALA A C 1
ATOM 616 O O . ALA A 1 82 ? 6.303 -10.899 -14.465 1.00 93.50 82 ALA A O 1
ATOM 617 N N . GLY A 1 83 ? 7.751 -10.926 -12.744 1.00 96.44 83 GLY A N 1
ATOM 618 C CA . GLY A 1 83 ? 8.979 -11.084 -13.518 1.00 96.44 83 GLY A CA 1
ATOM 619 C C . GLY A 1 83 ? 9.500 -9.803 -14.176 1.00 96.44 83 GLY A C 1
ATOM 620 O O . GLY A 1 83 ? 10.434 -9.886 -14.972 1.00 96.44 83 GLY A O 1
ATOM 621 N N . GLN A 1 84 ? 8.914 -8.636 -13.886 1.00 96.31 84 GLN A N 1
ATOM 622 C CA . GLN A 1 84 ? 9.337 -7.348 -14.456 1.00 96.31 84 GLN A CA 1
ATOM 623 C C . GLN A 1 84 ? 10.089 -6.452 -13.464 1.00 96.31 84 GLN A C 1
ATOM 625 O O . GLN A 1 84 ? 10.506 -5.347 -13.827 1.00 96.31 84 GLN A O 1
ATOM 630 N N . GLY A 1 85 ? 10.275 -6.906 -12.223 1.00 96.25 85 GLY A N 1
ATOM 631 C CA . GLY A 1 85 ? 10.931 -6.149 -11.170 1.00 96.25 85 GLY A CA 1
ATOM 632 C C . GLY A 1 85 ? 12.358 -5.764 -11.539 1.00 96.25 85 GLY A C 1
ATOM 633 O O . GLY A 1 85 ? 13.199 -6.605 -11.855 1.00 96.25 85 GLY A O 1
ATOM 634 N N . VAL A 1 86 ? 12.649 -4.470 -11.441 1.00 96.31 86 VAL A N 1
ATOM 635 C CA . VAL A 1 86 ? 14.000 -3.930 -11.587 1.00 96.31 86 VAL A CA 1
ATOM 636 C C . VAL A 1 86 ? 14.490 -3.477 -10.210 1.00 96.31 86 VAL A C 1
ATOM 638 O O . VAL A 1 86 ? 13.890 -2.567 -9.622 1.00 96.31 86 VAL A O 1
ATOM 641 N N . PRO A 1 87 ? 15.565 -4.084 -9.671 1.00 94.00 87 PRO A N 1
ATOM 642 C CA . PRO A 1 87 ? 16.131 -3.693 -8.385 1.00 94.00 87 PRO A CA 1
ATOM 643 C C . PRO A 1 87 ? 16.599 -2.237 -8.365 1.00 94.00 87 PRO A C 1
ATOM 645 O O . PRO A 1 87 ? 17.110 -1.720 -9.356 1.00 94.00 87 PRO A O 1
ATOM 648 N N . GLY A 1 88 ? 16.479 -1.592 -7.209 1.00 95.00 88 GLY A N 1
ATOM 649 C CA . GLY A 1 88 ? 16.928 -0.222 -6.997 1.00 95.00 88 GLY A CA 1
ATOM 650 C C . GLY A 1 88 ? 16.402 0.342 -5.684 1.00 95.00 88 GLY A C 1
ATOM 651 O O . GLY A 1 88 ? 15.739 -0.353 -4.913 1.00 95.00 88 GLY A O 1
ATOM 652 N N . ASN A 1 89 ? 16.683 1.618 -5.439 1.00 95.94 89 ASN A N 1
ATOM 653 C CA . ASN A 1 89 ? 16.120 2.336 -4.305 1.00 95.94 89 ASN A CA 1
ATOM 654 C C . ASN A 1 89 ? 14.614 2.510 -4.520 1.00 95.94 89 ASN A C 1
ATOM 656 O O . ASN A 1 89 ? 14.186 2.941 -5.592 1.00 95.94 89 ASN A O 1
ATOM 660 N N . PHE A 1 90 ? 13.827 2.193 -3.494 1.00 95.94 90 PHE A N 1
ATOM 661 C CA . PHE A 1 90 ? 12.385 2.410 -3.476 1.00 95.94 90 PHE A CA 1
ATOM 662 C C . PHE A 1 90 ? 12.048 3.590 -2.564 1.00 95.94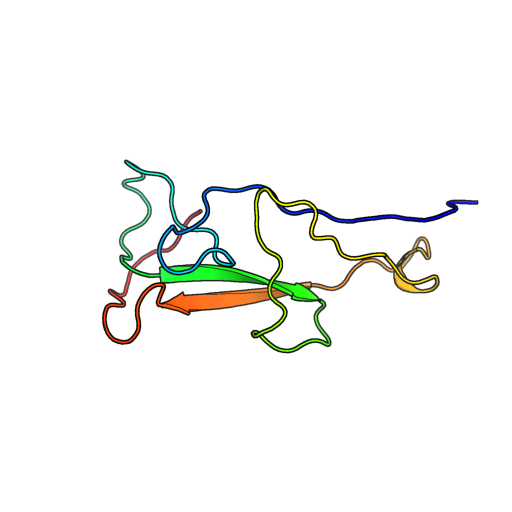 90 PHE A C 1
ATOM 664 O O . PHE A 1 90 ? 12.467 3.617 -1.404 1.00 95.94 90 PHE A O 1
ATOM 671 N N . ARG A 1 91 ? 11.244 4.528 -3.067 1.00 94.31 91 ARG A N 1
ATOM 672 C CA . ARG A 1 91 ? 10.624 5.602 -2.292 1.00 94.31 91 ARG A CA 1
ATOM 673 C C . ARG A 1 91 ? 9.247 5.913 -2.878 1.00 94.31 91 ARG A C 1
ATOM 675 O O . ARG A 1 91 ? 9.125 6.188 -4.064 1.00 94.31 91 ARG A O 1
ATOM 682 N N . ALA A 1 92 ? 8.212 5.897 -2.052 1.00 91.25 92 ALA A N 1
ATOM 683 C CA . ALA A 1 92 ? 6.855 6.213 -2.480 1.00 91.25 92 ALA A CA 1
ATOM 684 C C . ALA A 1 92 ? 6.094 6.977 -1.400 1.00 91.25 92 ALA A C 1
ATOM 686 O O . ALA A 1 92 ? 6.500 6.863 -0.219 1.00 91.25 92 ALA A O 1
#

Organism: NCBI:txid2597270

pLDDT: mean 93.81, std 4.3, range [74.06, 97.75]

Mean predicted aligned error: 3.37 Å

Nearest PDB structures (foldseek):
  6erj-assembly1_B  TM=7.401E-01  e=1.952E-02  Salmonella enterica subsp. enterica serovar Paratyphi A str. ATCC 9150
  8rry-assembly1_A  TM=1.687E-01  e=7.953E+00  Serratia marcescens

InterPro domains:
  IPR000259 Fimbrial-type adhesion domain [PF00419] (7-92)